Protein AF-A0A967PVC4-F1 (afdb_monomer)

Solvent-accessible surface area (backbone atoms only — not comparable to full-atom values): 6107 Å² total; per-residue (Å²): 122,66,68,72,50,53,55,55,48,32,68,72,41,54,54,43,78,32,66,67,31,45,54,51,49,50,57,54,48,53,59,44,70,73,39,93,79,65,51,85,82,70,58,47,75,70,60,28,63,35,44,40,26,35,37,74,88,45,77,41,28,40,40,61,50,42,74,72,43,48,82,51,49,62,62,53,50,73,72,41,94,46,69,66,56,38,46,66,62,44,51,48,49,54,50,52,53,49,50,50,52,52,57,63,72,75,107

Structure (mmCIF, N/CA/C/O backbone):
data_AF-A0A967PVC4-F1
#
_entry.id   AF-A0A967PVC4-F1
#
loop_
_atom_site.group_PDB
_atom_site.id
_atom_site.type_symbol
_atom_site.label_atom_id
_atom_site.label_alt_id
_atom_site.label_comp_id
_atom_site.label_asym_id
_atom_site.label_entity_id
_atom_site.label_seq_id
_atom_site.pdbx_PDB_ins_code
_atom_site.Cartn_x
_atom_site.Cartn_y
_atom_site.Cartn_z
_atom_site.occupancy
_atom_site.B_iso_or_equiv
_atom_site.auth_seq_id
_atom_site.auth_comp_id
_atom_site.auth_asym_id
_atom_site.auth_atom_id
_atom_site.pdbx_PDB_model_num
ATOM 1 N N . MET A 1 1 ? -18.419 19.049 8.956 1.00 49.94 1 MET A N 1
ATOM 2 C CA . MET A 1 1 ? -19.283 17.972 9.505 1.00 49.94 1 MET A CA 1
ATOM 3 C C . MET A 1 1 ? -18.766 16.568 9.180 1.00 49.94 1 MET A C 1
ATOM 5 O O . MET A 1 1 ? -19.055 15.687 9.968 1.00 49.94 1 MET A O 1
ATOM 9 N N . PHE A 1 2 ? -17.999 16.355 8.097 1.00 39.47 2 PHE A N 1
ATOM 10 C CA . PHE A 1 2 ? -17.383 15.057 7.755 1.00 39.47 2 PHE A CA 1
ATOM 11 C C . PHE A 1 2 ? -16.176 14.680 8.642 1.00 39.47 2 PHE A C 1
ATOM 13 O O . PHE A 1 2 ? -16.058 13.524 9.022 1.00 39.47 2 PHE A O 1
ATOM 20 N N . GLU A 1 3 ? -15.347 15.651 9.044 1.00 42.59 3 GLU A N 1
A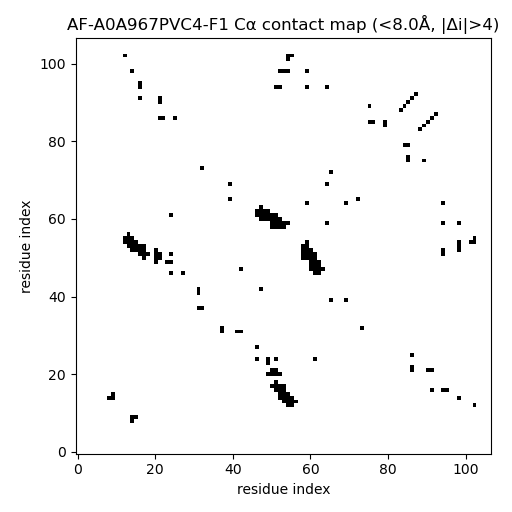TOM 21 C CA . GLU A 1 3 ? -14.171 15.427 9.916 1.00 42.59 3 GLU A CA 1
ATOM 22 C C . GLU A 1 3 ? -14.556 14.809 11.276 1.00 42.59 3 GLU A C 1
ATOM 24 O O . GLU A 1 3 ? -13.960 13.839 11.719 1.00 42.59 3 GLU A O 1
ATOM 29 N N . ASN A 1 4 ? -15.670 15.242 11.880 1.00 46.53 4 ASN A N 1
ATOM 30 C CA . ASN A 1 4 ? -16.159 14.651 13.136 1.00 46.53 4 ASN A CA 1
ATOM 31 C C . ASN A 1 4 ? -16.650 13.194 13.009 1.00 46.53 4 ASN A C 1
ATOM 33 O O . ASN A 1 4 ? -16.861 12.545 14.035 1.00 46.53 4 ASN A O 1
ATOM 37 N N . TYR A 1 5 ? -16.916 12.701 11.793 1.00 50.34 5 TYR A N 1
ATOM 38 C CA . TYR A 1 5 ? -17.327 11.313 11.566 1.00 50.34 5 TYR A CA 1
ATOM 39 C C . TYR A 1 5 ? -16.128 10.404 11.282 1.00 50.34 5 TYR A C 1
ATOM 41 O O . TYR A 1 5 ? -16.166 9.262 11.732 1.00 50.34 5 TYR A O 1
ATOM 49 N N . SER A 1 6 ? -15.073 10.885 10.605 1.00 56.56 6 SER A N 1
ATOM 50 C CA . SER A 1 6 ? -13.851 10.089 10.405 1.00 56.56 6 SER A CA 1
ATOM 51 C C . SER A 1 6 ? -13.138 9.827 11.722 1.00 56.56 6 SER A C 1
ATOM 53 O O . SER A 1 6 ? -12.783 8.686 11.982 1.00 56.56 6 SER A O 1
ATOM 55 N N . ASP A 1 7 ? -13.019 10.831 12.593 1.00 58.91 7 ASP A N 1
ATOM 56 C CA . ASP A 1 7 ? -12.245 10.688 13.833 1.00 58.91 7 ASP A CA 1
ATOM 57 C C . ASP A 1 7 ? -12.931 9.717 14.804 1.00 58.91 7 ASP A C 1
ATOM 59 O O . ASP A 1 7 ? -12.309 8.811 15.353 1.00 58.91 7 ASP A O 1
ATOM 63 N N . LYS A 1 8 ? -14.261 9.814 14.925 1.00 59.56 8 LYS A N 1
ATOM 64 C CA . LYS A 1 8 ? -15.062 8.872 15.724 1.00 59.56 8 LYS A CA 1
ATOM 65 C C . LYS A 1 8 ? -15.080 7.458 15.149 1.00 59.56 8 LYS A C 1
ATOM 67 O O . LYS A 1 8 ? -15.248 6.501 15.900 1.00 59.56 8 LYS A O 1
ATOM 72 N N . PHE A 1 9 ? -14.971 7.317 13.829 1.00 66.62 9 PHE A N 1
ATOM 73 C CA . PHE A 1 9 ? -14.876 6.013 13.178 1.00 66.62 9 PHE A CA 1
ATOM 74 C C . PHE A 1 9 ? -13.494 5.394 13.419 1.00 66.62 9 PHE A C 1
ATOM 76 O O . PHE A 1 9 ? -13.410 4.237 13.821 1.00 66.62 9 PHE A O 1
ATOM 83 N N . GLN A 1 10 ? -12.427 6.179 13.263 1.00 66.75 10 GLN A N 1
ATOM 84 C CA . GLN A 1 10 ? -11.057 5.749 13.538 1.00 66.75 10 GLN A CA 1
ATOM 85 C C . GLN A 1 10 ? -10.887 5.302 14.994 1.00 66.75 10 GLN A C 1
ATOM 87 O O . GLN A 1 10 ? -10.347 4.226 15.227 1.00 66.75 10 GLN A O 1
ATOM 92 N N . GLU A 1 11 ? -11.430 6.053 15.958 1.00 66.94 11 GLU A N 1
ATOM 93 C CA . GLU A 1 11 ? -11.416 5.664 17.375 1.00 66.94 11 GLU A CA 1
ATOM 94 C C . GLU A 1 11 ? -12.263 4.413 17.668 1.00 66.94 11 GLU A C 1
ATOM 96 O O . GLU A 1 11 ? -11.880 3.596 18.502 1.00 66.94 11 GLU A O 1
ATOM 101 N N . LYS A 1 12 ? -13.412 4.233 16.996 1.00 75.00 12 LYS A N 1
ATOM 102 C CA . LYS A 1 12 ? -14.305 3.081 17.229 1.00 75.00 12 LYS A CA 1
ATOM 103 C C . LYS A 1 12 ? -13.709 1.759 16.734 1.00 75.00 12 LYS A C 1
ATOM 105 O O . LYS A 1 12 ? -13.971 0.729 17.348 1.00 75.00 12 LYS A O 1
ATOM 110 N N . TYR A 1 13 ? -12.966 1.789 15.628 1.00 75.44 13 TYR A N 1
ATOM 111 C CA . TYR A 1 13 ? -12.449 0.592 14.953 1.00 75.44 13 TYR A CA 1
ATOM 112 C C . TYR A 1 13 ? -10.919 0.446 15.044 1.00 75.44 13 TYR A C 1
ATOM 114 O O . TYR A 1 13 ? -10.350 -0.413 14.374 1.00 75.44 13 TYR A O 1
ATOM 122 N N . ASP A 1 14 ? -10.252 1.289 15.841 1.00 84.56 14 ASP A N 1
ATOM 123 C CA . ASP A 1 14 ? -8.786 1.347 15.965 1.00 84.56 14 ASP A CA 1
ATOM 124 C C . ASP A 1 14 ? -8.085 1.357 14.593 1.00 84.56 14 ASP A C 1
ATOM 126 O O . ASP A 1 14 ? -7.190 0.560 14.305 1.00 84.56 14 ASP A O 1
ATOM 130 N N . LEU A 1 15 ? -8.567 2.223 13.692 1.00 85.69 15 LEU A N 1
ATOM 131 C CA . LEU A 1 15 ? -8.017 2.331 12.344 1.00 85.69 15 LEU A CA 1
ATOM 132 C C . LEU A 1 15 ? -6.691 3.082 12.403 1.00 85.69 15 LEU A C 1
ATOM 134 O O . LEU A 1 15 ? -6.643 4.262 12.754 1.00 85.69 15 LEU A O 1
ATOM 138 N N . GLN A 1 16 ? -5.623 2.413 11.983 1.00 90.69 16 GLN A N 1
ATOM 139 C CA . GLN A 1 16 ? -4.281 2.976 11.953 1.00 90.69 16 GLN A CA 1
ATOM 140 C C . GLN A 1 16 ? -3.681 2.822 10.558 1.00 90.69 16 GLN A C 1
ATOM 142 O O . GLN A 1 16 ? -3.651 1.731 9.993 1.00 90.69 16 GLN A O 1
ATOM 147 N N . ILE A 1 17 ? -3.184 3.922 9.997 1.00 91.50 17 ILE A N 1
ATOM 148 C CA . ILE A 1 17 ? -2.427 3.907 8.743 1.00 91.50 17 ILE A CA 1
ATOM 149 C C . ILE A 1 17 ? -0.938 3.833 9.076 1.00 91.50 17 ILE A C 1
ATOM 151 O O . ILE A 1 17 ? -0.425 4.689 9.798 1.00 91.50 17 ILE A O 1
ATOM 155 N N . ASP A 1 18 ? -0.236 2.852 8.510 1.00 94.44 18 ASP A N 1
ATOM 156 C CA . ASP A 1 18 ? 1.205 2.692 8.696 1.00 94.44 18 ASP A CA 1
ATOM 157 C C . ASP A 1 18 ? 1.967 3.467 7.614 1.00 94.44 18 ASP A C 1
ATOM 159 O O . ASP A 1 18 ? 2.182 3.004 6.490 1.00 94.44 18 ASP A O 1
ATOM 163 N N . GLN A 1 19 ? 2.370 4.693 7.949 1.00 92.94 19 GLN A N 1
ATOM 164 C CA . GLN A 1 19 ? 3.080 5.563 7.014 1.00 92.94 19 GLN A CA 1
ATOM 165 C C . GLN A 1 19 ? 4.466 5.016 6.635 1.00 92.94 19 GLN A C 1
ATOM 167 O O . GLN A 1 19 ? 4.914 5.217 5.500 1.00 92.94 19 GLN A O 1
ATOM 172 N N . ASP A 1 20 ? 5.144 4.324 7.552 1.00 95.12 20 ASP A N 1
ATOM 173 C CA . ASP A 1 20 ? 6.457 3.735 7.292 1.00 95.12 20 ASP A CA 1
ATOM 174 C C . ASP A 1 20 ? 6.323 2.544 6.348 1.00 95.12 20 ASP A C 1
ATOM 176 O O . ASP A 1 20 ? 7.060 2.451 5.362 1.00 95.12 20 ASP A O 1
ATOM 180 N N . GLY A 1 21 ? 5.322 1.696 6.575 1.00 94.88 21 GLY A N 1
ATOM 181 C CA . GLY A 1 21 ? 4.958 0.611 5.675 1.00 94.88 21 GLY A CA 1
ATOM 182 C C . GLY A 1 21 ? 4.580 1.092 4.272 1.00 94.88 21 GLY A C 1
ATOM 183 O O . GLY A 1 21 ? 5.095 0.579 3.278 1.00 94.88 21 GLY A O 1
ATOM 184 N N . ILE A 1 22 ? 3.786 2.162 4.160 1.00 94.81 22 ILE A N 1
ATOM 185 C CA . ILE A 1 22 ? 3.465 2.791 2.867 1.00 94.81 22 ILE A CA 1
ATOM 186 C C . ILE A 1 22 ? 4.731 3.289 2.148 1.00 94.81 22 ILE A C 1
ATOM 188 O O . ILE A 1 22 ? 4.880 3.109 0.934 1.00 94.81 22 ILE A O 1
ATOM 192 N N . ASN A 1 23 ? 5.669 3.902 2.874 1.00 93.69 23 ASN A N 1
ATOM 193 C CA . ASN A 1 23 ? 6.938 4.365 2.307 1.00 93.69 23 ASN A CA 1
ATOM 194 C C . ASN A 1 23 ? 7.831 3.202 1.839 1.00 93.69 23 ASN A C 1
ATOM 196 O O . ASN A 1 23 ? 8.492 3.308 0.794 1.00 93.69 23 ASN A O 1
ATOM 200 N N . GLN A 1 24 ? 7.849 2.098 2.589 1.00 94.69 24 GLN A N 1
ATOM 201 C CA . GLN A 1 24 ? 8.550 0.870 2.211 1.00 94.69 24 GLN A CA 1
ATOM 202 C C . GLN A 1 24 ? 7.933 0.258 0.951 1.00 94.69 24 GLN A C 1
ATOM 204 O O . GLN A 1 24 ? 8.651 0.054 -0.031 1.00 94.69 24 GLN A O 1
ATOM 209 N N . PHE A 1 25 ? 6.609 0.078 0.927 1.00 94.31 25 PHE A N 1
ATOM 210 C CA . PHE A 1 25 ? 5.873 -0.395 -0.245 1.00 94.31 25 PHE A CA 1
ATOM 211 C C . PHE A 1 25 ? 6.173 0.453 -1.479 1.00 94.31 25 PHE A C 1
ATOM 213 O O . PHE A 1 25 ? 6.502 -0.092 -2.529 1.00 94.31 25 PHE A O 1
ATOM 220 N N . TYR A 1 26 ? 6.133 1.783 -1.358 1.00 92.56 26 TYR A N 1
ATOM 221 C CA . TYR A 1 26 ? 6.451 2.672 -2.472 1.00 92.56 26 TYR A CA 1
ATOM 222 C C . TYR A 1 26 ? 7.847 2.402 -3.047 1.00 92.56 26 TYR A C 1
ATOM 224 O O . TYR A 1 26 ? 8.021 2.349 -4.262 1.00 92.56 26 TYR A O 1
ATOM 232 N N . THR A 1 27 ? 8.838 2.197 -2.181 1.00 92.75 27 THR A N 1
ATOM 233 C CA . THR A 1 27 ? 10.221 1.927 -2.595 1.00 92.75 27 THR A CA 1
ATOM 234 C C . THR A 1 27 ? 10.337 0.599 -3.345 1.00 92.75 27 THR A C 1
ATOM 236 O O . THR A 1 27 ? 11.025 0.527 -4.364 1.00 92.75 27 THR A O 1
ATOM 239 N N . VAL A 1 28 ? 9.652 -0.447 -2.872 1.00 92.56 28 VAL A N 1
ATOM 240 C CA . VAL A 1 28 ? 9.576 -1.747 -3.560 1.00 92.56 28 VAL A CA 1
ATOM 241 C C . VAL A 1 28 ? 8.867 -1.596 -4.905 1.00 92.56 28 VAL A C 1
ATOM 243 O O . VAL A 1 28 ? 9.367 -2.035 -5.939 1.00 92.56 28 VAL A O 1
ATOM 246 N N . PHE A 1 29 ? 7.730 -0.907 -4.907 1.00 91.25 29 PHE A N 1
ATOM 247 C CA . PHE A 1 29 ? 6.910 -0.692 -6.086 1.00 91.25 29 PHE A CA 1
ATOM 248 C C . PHE A 1 29 ? 7.647 0.091 -7.181 1.00 91.25 29 PHE A C 1
ATOM 250 O O . PHE A 1 29 ? 7.557 -0.280 -8.348 1.00 91.25 29 PHE A O 1
ATOM 257 N N . GLN A 1 30 ? 8.421 1.127 -6.838 1.00 88.94 30 GLN A N 1
ATOM 258 C CA . GLN A 1 30 ? 9.233 1.854 -7.821 1.00 88.94 30 GLN A CA 1
ATOM 259 C C . GLN A 1 30 ? 10.216 0.930 -8.544 1.00 88.94 30 GLN A C 1
ATOM 261 O O . GLN A 1 30 ? 10.244 0.913 -9.773 1.00 88.94 30 GLN A O 1
ATOM 266 N N . LYS A 1 31 ? 10.963 0.117 -7.788 1.00 89.19 31 LYS A N 1
ATOM 267 C CA . LYS A 1 31 ? 11.906 -0.858 -8.358 1.00 89.19 31 LYS A CA 1
ATOM 268 C C . LYS A 1 31 ? 11.196 -1.873 -9.251 1.00 89.19 31 LYS A C 1
ATOM 270 O O . LYS A 1 31 ? 11.720 -2.255 -10.292 1.00 89.19 31 LYS A O 1
ATOM 275 N N . TRP A 1 32 ? 10.001 -2.296 -8.846 1.00 89.44 32 TRP A N 1
ATOM 276 C CA . TRP A 1 32 ? 9.176 -3.215 -9.618 1.00 89.44 32 TRP A CA 1
ATOM 277 C C . TRP A 1 32 ? 8.721 -2.600 -10.951 1.00 89.44 32 TRP A C 1
ATOM 279 O O . TRP A 1 32 ? 8.891 -3.227 -11.990 1.00 89.44 32 TRP A O 1
ATOM 289 N N . VAL A 1 33 ? 8.227 -1.355 -10.962 1.00 86.62 33 VAL A N 1
ATOM 290 C CA . VAL A 1 33 ? 7.786 -0.674 -12.198 1.00 86.62 33 VAL A CA 1
ATOM 291 C C . VAL A 1 33 ? 8.944 -0.389 -13.162 1.00 86.62 33 VAL A C 1
ATOM 293 O O . VAL A 1 33 ? 8.741 -0.387 -14.376 1.00 86.62 33 VAL A O 1
ATOM 296 N N . GLU A 1 34 ? 10.151 -0.148 -12.648 1.00 85.44 34 GLU A N 1
ATOM 297 C CA . GLU A 1 34 ? 11.352 0.082 -13.465 1.00 85.44 34 GLU A CA 1
ATOM 298 C C . GLU A 1 34 ? 11.819 -1.174 -14.223 1.00 85.44 34 GLU A C 1
ATOM 300 O O . GLU A 1 34 ? 12.544 -1.061 -15.214 1.00 85.44 34 GLU A O 1
ATOM 305 N N . ASN A 1 35 ? 11.377 -2.368 -13.816 1.00 84.44 35 ASN A N 1
ATOM 306 C CA . ASN A 1 35 ? 11.668 -3.613 -14.517 1.00 84.44 35 ASN A CA 1
ATOM 307 C C . ASN A 1 35 ? 10.742 -3.785 -15.739 1.00 84.44 35 ASN A C 1
ATOM 309 O O . ASN A 1 35 ? 9.517 -3.784 -15.617 1.00 84.44 35 ASN A O 1
ATOM 313 N N . SER A 1 36 ? 11.310 -3.973 -16.934 1.00 69.06 36 SER A N 1
ATOM 314 C CA . SER A 1 36 ? 10.547 -4.082 -18.187 1.00 69.06 36 SER A CA 1
ATOM 315 C C . SER A 1 36 ? 9.666 -5.332 -18.292 1.00 69.06 36 SER A C 1
ATOM 317 O O . SER A 1 36 ? 8.736 -5.337 -19.095 1.00 69.06 36 SER A O 1
ATOM 319 N N . GLU A 1 37 ? 9.933 -6.378 -17.503 1.00 82.62 37 GLU A N 1
ATOM 320 C CA . GLU A 1 37 ? 9.171 -7.639 -17.514 1.00 82.62 37 GLU A CA 1
ATOM 321 C C . GLU A 1 37 ? 8.312 -7.861 -16.262 1.00 82.62 37 GLU A C 1
ATOM 323 O O . GLU A 1 37 ? 7.845 -8.977 -16.042 1.00 82.62 37 GLU A O 1
ATOM 328 N N . HIS A 1 38 ? 8.107 -6.825 -15.446 1.00 80.25 38 HIS A N 1
ATOM 329 C CA . HIS A 1 38 ? 7.493 -6.930 -14.124 1.00 80.25 38 HIS A CA 1
ATOM 330 C C . HIS A 1 38 ? 6.204 -7.774 -14.082 1.00 80.25 38 HIS A C 1
ATOM 332 O O . HIS A 1 38 ? 5.239 -7.558 -14.822 1.00 80.25 38 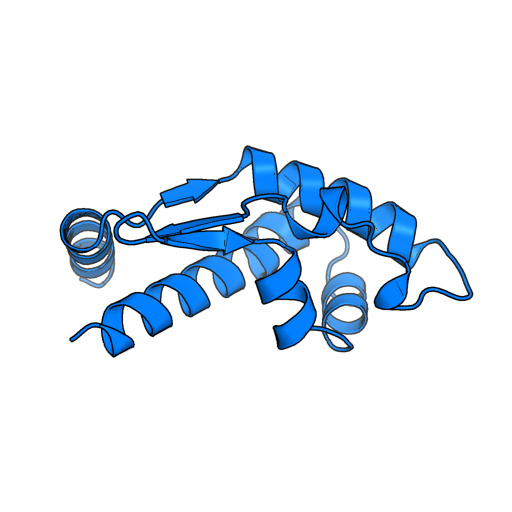HIS A O 1
ATOM 338 N N . LYS A 1 39 ? 6.165 -8.737 -13.161 1.00 85.81 39 LYS A N 1
ATOM 339 C CA . LYS A 1 39 ? 5.012 -9.597 -12.866 1.00 85.81 39 LYS A CA 1
ATOM 340 C C . LYS A 1 39 ? 4.622 -9.434 -11.408 1.00 85.81 39 LYS A C 1
ATOM 342 O O . LYS A 1 39 ? 5.460 -9.190 -10.551 1.00 85.81 39 LYS A O 1
ATOM 347 N N . LEU A 1 40 ? 3.341 -9.623 -11.095 1.00 82.38 40 LEU A N 1
ATOM 348 C CA . LEU A 1 40 ? 2.878 -9.588 -9.699 1.00 82.38 40 LEU A CA 1
ATOM 349 C C . LEU A 1 40 ? 3.564 -10.658 -8.827 1.00 82.38 40 LEU A C 1
ATOM 351 O O . LEU A 1 40 ? 3.692 -10.470 -7.625 1.00 82.38 40 LEU A O 1
ATOM 355 N N . SER A 1 41 ? 4.044 -11.748 -9.435 1.00 84.81 41 SER A N 1
ATOM 356 C CA . SER A 1 41 ? 4.848 -12.785 -8.775 1.00 84.81 41 SER A CA 1
ATOM 357 C C . SER A 1 41 ? 6.244 -12.327 -8.346 1.00 84.81 41 SER A C 1
ATOM 359 O O . SER A 1 41 ? 6.910 -13.065 -7.630 1.00 84.81 41 SER A O 1
ATOM 361 N N . ASP A 1 42 ? 6.704 -11.161 -8.802 1.00 88.19 42 ASP A N 1
ATOM 362 C CA . ASP A 1 42 ? 8.044 -10.655 -8.492 1.00 88.19 42 ASP A CA 1
ATOM 363 C C . ASP A 1 42 ? 8.108 -10.013 -7.099 1.00 88.19 42 ASP A C 1
ATOM 365 O O . ASP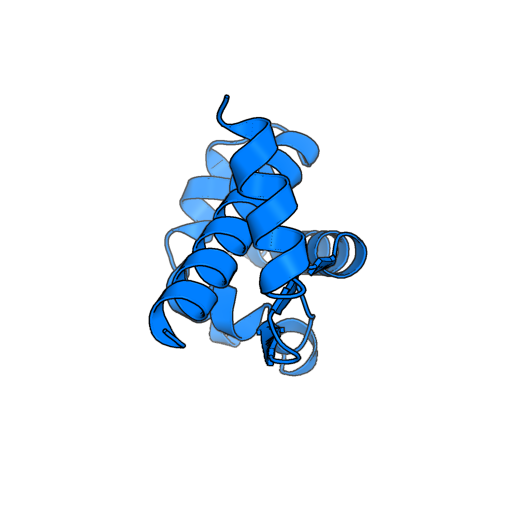 A 1 42 ? 9.199 -9.797 -6.576 1.00 88.19 42 ASP A O 1
ATOM 369 N N . PHE A 1 43 ? 6.953 -9.725 -6.486 1.00 90.12 43 PHE A N 1
ATOM 370 C CA . PHE A 1 43 ? 6.887 -9.318 -5.086 1.00 90.12 43 PHE A CA 1
ATOM 371 C C . PHE A 1 43 ? 7.209 -10.516 -4.196 1.00 90.12 43 PHE A C 1
ATOM 373 O O . PHE A 1 43 ? 6.497 -11.525 -4.206 1.00 90.12 43 PHE A O 1
ATOM 380 N N . THR A 1 44 ? 8.279 -10.392 -3.413 1.00 93.06 44 THR A N 1
ATOM 381 C CA . THR A 1 44 ? 8.693 -11.435 -2.474 1.00 93.06 44 THR A CA 1
ATOM 382 C C . THR A 1 44 ? 7.687 -11.571 -1.333 1.00 93.06 44 THR A C 1
ATOM 384 O O . THR A 1 44 ? 6.881 -10.677 -1.078 1.00 93.06 44 THR A O 1
ATOM 387 N N . GLU A 1 45 ? 7.744 -12.678 -0.595 1.00 93.88 45 GLU A N 1
ATOM 388 C CA . GLU A 1 45 ? 6.924 -12.853 0.610 1.00 93.88 45 GLU A CA 1
ATOM 389 C C . GLU A 1 45 ? 7.143 -11.715 1.621 1.00 93.88 45 GLU A C 1
ATOM 391 O O . GLU A 1 45 ? 6.187 -11.207 2.203 1.00 93.88 45 GLU A O 1
ATOM 396 N N . GLN A 1 46 ? 8.386 -11.244 1.759 1.00 94.44 46 GLN A N 1
ATOM 397 C CA . GLN A 1 46 ? 8.708 -10.098 2.604 1.00 94.44 46 GLN A CA 1
ATOM 398 C C . GLN A 1 46 ? 8.016 -8.820 2.117 1.00 94.44 46 GLN A C 1
ATOM 400 O O . GLN A 1 46 ? 7.429 -8.111 2.929 1.00 94.44 46 GLN A O 1
ATOM 405 N N . ASP A 1 47 ? 8.045 -8.547 0.809 1.00 94.25 47 ASP A N 1
ATOM 406 C CA . ASP A 1 47 ? 7.390 -7.367 0.236 1.00 94.25 47 ASP A CA 1
ATOM 407 C C . ASP A 1 47 ? 5.876 -7.409 0.450 1.00 94.25 47 ASP A C 1
ATOM 409 O O . ASP A 1 47 ? 5.256 -6.395 0.758 1.00 94.25 47 ASP A O 1
ATOM 413 N N . ARG A 1 48 ? 5.269 -8.593 0.304 1.00 94.31 48 ARG A N 1
ATOM 414 C CA . ARG A 1 48 ? 3.821 -8.774 0.464 1.00 94.31 48 ARG A CA 1
ATOM 415 C C . ARG A 1 48 ? 3.378 -8.648 1.919 1.00 94.31 48 ARG A C 1
ATOM 417 O O . ARG A 1 48 ? 2.277 -8.167 2.153 1.00 94.31 48 ARG A O 1
ATOM 424 N N . ASN A 1 49 ? 4.236 -8.977 2.878 1.00 96.25 49 ASN A N 1
ATOM 425 C CA . ASN A 1 49 ? 3.937 -8.866 4.306 1.00 96.25 49 ASN A CA 1
ATOM 426 C C . ASN A 1 49 ? 4.183 -7.464 4.898 1.00 96.25 49 ASN A C 1
ATOM 428 O O . ASN A 1 49 ? 4.011 -7.279 6.101 1.00 96.25 49 ASN A O 1
ATOM 432 N N . ILE A 1 50 ? 4.569 -6.463 4.094 1.00 96.94 50 ILE A N 1
ATOM 433 C CA . ILE A 1 50 ? 4.663 -5.073 4.568 1.00 96.94 50 ILE A CA 1
ATOM 434 C C . ILE A 1 50 ? 3.262 -4.595 4.966 1.00 96.94 50 ILE A C 1
ATOM 436 O O . ILE A 1 50 ? 2.374 -4.504 4.114 1.00 96.94 50 ILE A O 1
ATOM 440 N N . GLN A 1 51 ? 3.076 -4.270 6.244 1.00 96.94 51 GLN A N 1
ATOM 441 C CA . GLN A 1 51 ? 1.835 -3.704 6.765 1.00 96.94 51 GLN A CA 1
ATOM 442 C C . GLN A 1 51 ? 1.617 -2.297 6.200 1.00 96.94 51 GLN A C 1
ATOM 444 O O . GLN A 1 51 ? 2.517 -1.470 6.223 1.00 96.94 51 GLN A O 1
ATOM 449 N N . LEU A 1 52 ? 0.423 -2.020 5.683 1.00 95.88 52 LEU A N 1
ATOM 450 C CA . LEU A 1 52 ? 0.022 -0.695 5.193 1.00 95.88 52 LEU A CA 1
ATOM 451 C C . LEU A 1 52 ? -0.938 0.005 6.156 1.00 95.88 52 LEU A C 1
ATOM 453 O O . LEU A 1 52 ? -1.043 1.232 6.170 1.00 95.88 52 LEU A O 1
ATOM 457 N N . GLY A 1 53 ? -1.641 -0.775 6.965 1.00 95.12 53 GLY A N 1
ATOM 458 C CA . GLY A 1 53 ? -2.483 -0.283 8.036 1.00 95.12 53 GLY A CA 1
ATOM 459 C C . GLY A 1 53 ? -3.083 -1.428 8.834 1.00 95.12 53 GLY A C 1
ATOM 460 O O . GLY A 1 53 ? -2.809 -2.598 8.571 1.00 95.12 53 GLY A O 1
ATOM 461 N N . MET A 1 54 ? -3.889 -1.077 9.820 1.00 94.19 54 MET A N 1
ATOM 462 C CA . MET A 1 54 ? -4.524 -2.009 10.738 1.00 94.19 54 MET A CA 1
ATOM 463 C C . MET A 1 54 ? -5.925 -1.515 11.076 1.00 94.19 54 MET A C 1
ATOM 465 O O . MET A 1 54 ? -6.171 -0.306 11.104 1.00 94.19 54 MET A O 1
ATOM 469 N N . ILE A 1 55 ? -6.834 -2.451 11.330 1.00 90.00 55 ILE A N 1
ATOM 470 C CA . ILE A 1 55 ? -8.162 -2.154 11.858 1.00 90.00 55 ILE A CA 1
ATOM 471 C C . ILE A 1 55 ? -8.624 -3.283 12.777 1.00 90.00 55 ILE A C 1
ATOM 473 O O . ILE A 1 55 ? -8.536 -4.448 12.407 1.00 90.00 55 ILE A O 1
ATOM 477 N N . ASN A 1 56 ? -9.077 -2.966 13.994 1.00 86.62 56 ASN A N 1
ATOM 478 C CA . ASN A 1 56 ? -9.478 -3.957 15.006 1.00 86.62 56 ASN A CA 1
ATOM 479 C C . ASN A 1 56 ? -8.454 -5.097 15.231 1.00 86.62 56 ASN A C 1
ATOM 481 O O . ASN A 1 56 ? -8.827 -6.242 15.484 1.00 86.62 56 ASN A O 1
ATOM 485 N N . GLY A 1 57 ? -7.155 -4.803 15.126 1.00 84.75 57 GLY A N 1
ATOM 486 C CA . GLY A 1 57 ? -6.087 -5.804 15.240 1.00 84.75 57 GLY A CA 1
ATOM 487 C C . GLY A 1 57 ? -5.875 -6.685 13.999 1.00 84.75 57 GLY A C 1
ATOM 488 O O . GLY A 1 57 ? -4.952 -7.498 13.994 1.00 84.75 57 GLY A O 1
ATOM 489 N N . GLU A 1 58 ? -6.670 -6.519 12.940 1.00 88.56 58 GLU A N 1
ATOM 490 C CA . GLU A 1 58 ? -6.417 -7.128 11.634 1.00 88.56 58 GLU A CA 1
ATOM 491 C C . GLU A 1 58 ? -5.448 -6.260 10.828 1.00 88.56 58 GLU A C 1
ATOM 493 O O . GLU A 1 58 ? -5.675 -5.066 10.619 1.00 88.56 58 GLU A O 1
ATOM 498 N N . SER A 1 59 ? -4.348 -6.865 10.379 1.00 92.31 59 SER A N 1
ATOM 499 C CA . SER A 1 59 ? -3.345 -6.199 9.548 1.00 92.31 59 SER A CA 1
ATOM 500 C C . SER A 1 59 ? -3.789 -6.199 8.088 1.00 92.31 59 SER A C 1
ATOM 502 O O . SER A 1 59 ? -4.191 -7.232 7.556 1.00 92.31 59 SER A O 1
ATOM 504 N N . TYR A 1 60 ? -3.679 -5.047 7.435 1.00 94.31 60 TYR A N 1
ATOM 505 C CA . TYR A 1 60 ? -3.852 -4.912 5.996 1.00 94.31 60 TYR A CA 1
ATOM 506 C C . TYR A 1 60 ? -2.488 -4.718 5.345 1.00 94.31 60 TYR A C 1
ATOM 508 O O . TYR A 1 60 ? -1.783 -3.741 5.618 1.00 94.31 60 TYR A O 1
ATOM 516 N N . THR A 1 61 ? -2.109 -5.656 4.485 1.00 96.56 61 THR A N 1
ATOM 517 C CA . THR A 1 61 ? -0.746 -5.773 3.970 1.00 96.56 61 THR A CA 1
ATOM 518 C C . THR A 1 61 ? -0.622 -5.332 2.514 1.00 96.56 61 THR A C 1
ATOM 520 O O . THR A 1 61 ? -1.593 -5.116 1.782 1.00 96.56 61 THR A O 1
ATOM 523 N N . THR A 1 62 ? 0.620 -5.227 2.056 1.00 95.00 62 THR A N 1
ATOM 524 C CA . THR A 1 62 ? 0.953 -5.002 0.651 1.00 95.00 62 THR A CA 1
ATOM 525 C C . THR A 1 62 ? 0.440 -6.130 -0.243 1.00 95.00 62 THR A C 1
ATOM 527 O O . THR A 1 62 ? 0.027 -5.867 -1.370 1.00 95.00 62 THR A O 1
ATOM 530 N N . GLY A 1 63 ? 0.408 -7.371 0.248 1.00 94.19 63 GLY A N 1
ATOM 531 C CA . GLY A 1 63 ? -0.188 -8.508 -0.445 1.00 94.19 63 GLY A CA 1
ATOM 532 C C . GLY A 1 63 ? -1.659 -8.265 -0.767 1.00 94.19 63 GLY A C 1
ATOM 533 O O . GLY A 1 63 ? -2.034 -8.331 -1.939 1.00 94.19 63 GLY A O 1
ATOM 534 N N . ASP A 1 64 ? -2.445 -7.875 0.241 1.00 93.81 64 ASP A N 1
ATOM 535 C CA . ASP A 1 64 ? -3.874 -7.563 0.096 1.00 93.81 64 ASP A CA 1
ATOM 536 C C . ASP A 1 64 ? -4.106 -6.406 -0.884 1.00 93.81 64 ASP A C 1
ATOM 538 O O . ASP A 1 64 ? -5.001 -6.436 -1.737 1.00 93.81 64 ASP A O 1
ATOM 542 N N . PHE A 1 65 ? -3.257 -5.382 -0.794 1.00 93.69 65 PHE A N 1
ATOM 543 C CA . PHE A 1 65 ? -3.309 -4.223 -1.675 1.00 93.69 65 PHE A CA 1
ATOM 544 C C . PHE A 1 65 ? -3.000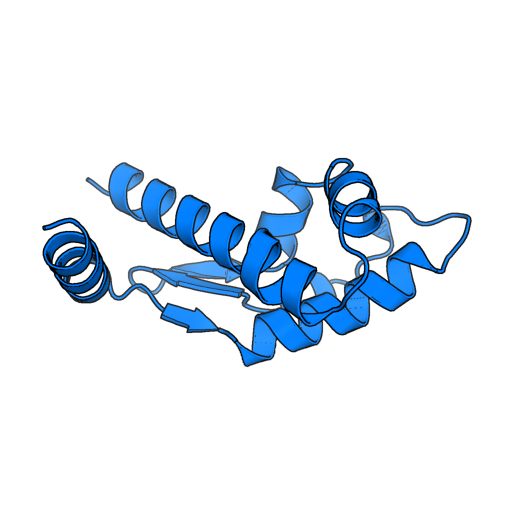 -4.592 -3.130 1.00 93.69 65 PHE A C 1
ATOM 546 O O . PHE A 1 65 ? -3.716 -4.185 -4.047 1.00 93.69 65 PHE A O 1
ATOM 553 N N . ILE A 1 66 ? -1.963 -5.394 -3.367 1.00 91.06 66 ILE A N 1
ATOM 554 C CA . ILE A 1 66 ? -1.585 -5.840 -4.710 1.00 91.06 66 ILE A CA 1
ATOM 555 C C . ILE A 1 66 ? -2.644 -6.761 -5.305 1.00 91.06 66 ILE A C 1
ATOM 557 O O . ILE A 1 66 ? -2.981 -6.596 -6.477 1.00 91.06 66 ILE A O 1
ATOM 561 N N . ASP A 1 67 ? -3.198 -7.689 -4.528 1.00 90.50 67 ASP A N 1
ATOM 562 C CA . ASP A 1 67 ? -4.231 -8.603 -5.023 1.00 90.50 67 ASP A CA 1
ATOM 563 C C . ASP A 1 67 ? -5.483 -7.845 -5.468 1.00 90.50 67 ASP A C 1
ATOM 565 O O . ASP A 1 67 ? -6.126 -8.216 -6.454 1.00 90.50 67 ASP A O 1
ATOM 569 N N . ARG A 1 68 ? -5.784 -6.721 -4.810 1.00 89.31 68 ARG A N 1
ATOM 570 C CA . ARG A 1 68 ? -6.933 -5.892 -5.162 1.00 89.31 68 ARG A CA 1
ATOM 571 C C . ARG A 1 68 ? -6.678 -4.929 -6.315 1.00 89.31 68 ARG A C 1
ATOM 573 O O . ARG A 1 68 ? -7.502 -4.819 -7.224 1.00 89.31 68 ARG A O 1
ATOM 580 N N . TYR A 1 69 ? -5.564 -4.203 -6.279 1.00 86.00 69 TYR A N 1
ATOM 581 C CA . TYR A 1 69 ? -5.295 -3.130 -7.239 1.00 86.00 69 TYR A CA 1
ATOM 582 C C . TYR A 1 69 ? -4.471 -3.598 -8.440 1.00 86.00 69 TYR A C 1
ATOM 584 O O . TYR A 1 69 ? -4.607 -3.022 -9.518 1.00 86.00 69 TYR A O 1
ATOM 592 N N . GLY A 1 70 ? -3.674 -4.659 -8.305 1.00 81.81 70 GLY A N 1
ATOM 593 C CA . GLY A 1 70 ? -2.963 -5.380 -9.365 1.00 81.81 70 GLY A CA 1
ATOM 594 C C . GLY A 1 70 ? -2.547 -4.524 -10.564 1.00 81.81 70 GLY A C 1
ATOM 595 O O . GLY A 1 70 ? -1.732 -3.608 -10.463 1.00 81.81 70 GLY A O 1
ATOM 596 N N . LYS A 1 71 ? -3.158 -4.799 -11.725 1.00 74.00 71 LYS A N 1
ATOM 597 C CA . LYS A 1 71 ? -2.875 -4.120 -13.007 1.00 74.00 71 LYS A CA 1
ATOM 598 C C . LYS A 1 71 ? 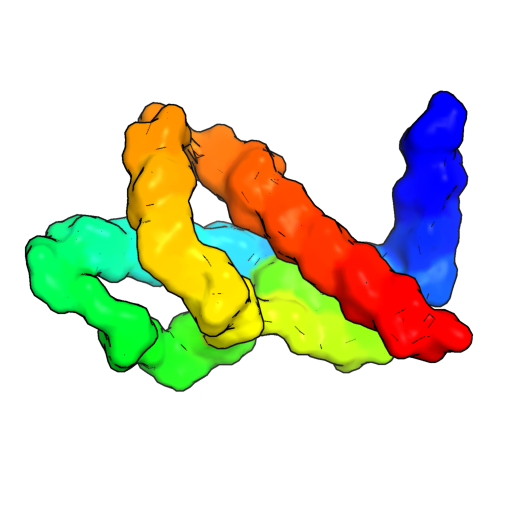-3.174 -2.613 -13.002 1.00 74.00 71 LYS A C 1
ATOM 600 O O . LYS A 1 71 ? -2.650 -1.886 -13.845 1.00 74.00 71 LYS A O 1
ATOM 605 N N . TYR A 1 72 ? -4.012 -2.129 -12.087 1.00 84.88 72 TYR A N 1
ATOM 606 C CA . TYR A 1 72 ? -4.319 -0.706 -11.959 1.00 84.88 72 TYR A CA 1
ATOM 607 C C . TYR A 1 72 ? -3.196 0.077 -11.278 1.00 84.88 72 TYR A C 1
ATOM 609 O O . TYR A 1 72 ? -3.114 1.282 -11.502 1.00 84.88 72 TYR A O 1
ATOM 617 N N . LEU A 1 73 ? -2.298 -0.578 -10.531 1.00 85.31 73 LEU A N 1
ATOM 618 C CA . LEU A 1 73 ? -1.206 0.095 -9.821 1.00 85.31 73 LEU A CA 1
ATOM 619 C C . LEU A 1 73 ? -0.276 0.857 -10.768 1.00 85.31 73 LEU A C 1
ATOM 621 O O . LEU A 1 73 ? -0.048 2.048 -10.572 1.00 85.31 73 LEU A O 1
ATOM 625 N N . VAL A 1 74 ? 0.189 0.210 -11.841 1.00 84.94 74 VAL A N 1
ATOM 626 C CA . VAL A 1 74 ? 1.070 0.839 -12.843 1.00 84.94 74 VAL A CA 1
ATOM 627 C C . VAL A 1 74 ? 0.370 2.018 -13.518 1.00 84.94 74 VAL A C 1
ATOM 629 O O . VAL A 1 74 ? 0.937 3.103 -13.642 1.00 84.94 74 VAL A O 1
ATOM 632 N N . LYS A 1 75 ? -0.895 1.832 -13.912 1.00 86.44 75 LYS A N 1
ATOM 633 C CA . LYS A 1 75 ? -1.692 2.882 -14.559 1.00 86.44 75 LYS A CA 1
ATOM 634 C C . LYS A 1 75 ? -1.925 4.071 -13.628 1.00 86.44 75 LYS A C 1
ATOM 636 O O . LYS A 1 75 ? -1.898 5.209 -14.089 1.00 86.44 75 LYS A O 1
ATOM 641 N N . SER A 1 76 ? -2.174 3.822 -12.343 1.00 84.12 76 SER A N 1
ATOM 642 C CA . SER A 1 76 ? -2.301 4.871 -11.334 1.00 84.12 76 SER A CA 1
ATOM 643 C C . SER A 1 76 ? -0.975 5.594 -11.146 1.00 84.12 76 SER A C 1
ATOM 645 O O . SER A 1 76 ? -0.956 6.813 -11.258 1.00 84.12 76 SER A O 1
ATOM 647 N N . TYR A 1 77 ? 0.135 4.875 -10.977 1.00 84.75 77 TYR A N 1
ATOM 648 C CA . TYR A 1 77 ? 1.465 5.466 -10.818 1.00 84.75 77 TYR A CA 1
ATOM 649 C C . TYR A 1 77 ? 1.850 6.394 -11.974 1.00 84.75 77 TYR A C 1
ATOM 651 O O . TYR A 1 77 ? 2.253 7.526 -11.737 1.00 84.75 77 TYR A O 1
ATOM 659 N N . GLN A 1 78 ? 1.608 5.983 -13.223 1.00 84.25 78 GLN A N 1
ATOM 660 C CA . GLN A 1 78 ? 1.875 6.804 -14.414 1.00 84.25 78 GLN A CA 1
ATOM 661 C C . GLN A 1 78 ? 1.091 8.130 -14.456 1.00 84.25 78 GLN A C 1
ATOM 663 O O . GLN A 1 78 ? 1.480 9.051 -15.175 1.00 84.25 78 GLN A O 1
ATOM 668 N N . ARG A 1 79 ? -0.022 8.248 -13.717 1.00 85.81 79 ARG A N 1
ATOM 669 C CA . ARG A 1 79 ? -0.811 9.491 -13.641 1.00 85.81 79 ARG A CA 1
ATOM 670 C C . ARG A 1 79 ? -0.196 10.522 -12.703 1.00 85.81 79 ARG A C 1
ATOM 672 O O . ARG A 1 79 ? -0.478 11.710 -12.858 1.00 85.81 79 ARG A O 1
ATOM 679 N N . PHE A 1 80 ? 0.621 10.095 -11.746 1.00 84.06 80 PHE A N 1
ATOM 680 C CA . PHE A 1 80 ? 1.234 10.983 -10.768 1.00 84.06 80 PHE A CA 1
ATOM 681 C C . PHE A 1 80 ? 2.666 11.308 -11.184 1.00 84.06 80 PHE A C 1
ATOM 683 O O . PHE A 1 80 ? 3.466 10.432 -11.489 1.00 84.06 80 PHE A O 1
ATOM 690 N N . ARG A 1 81 ? 3.000 12.602 -11.204 1.00 74.12 81 ARG A N 1
ATOM 691 C CA . ARG A 1 81 ? 4.344 13.074 -11.582 1.00 74.12 81 ARG A CA 1
ATOM 692 C C . ARG A 1 81 ? 5.331 13.073 -10.417 1.00 74.12 81 ARG A C 1
ATOM 694 O O . ARG A 1 81 ? 6.523 13.255 -10.640 1.00 74.12 81 ARG A O 1
ATOM 701 N N . ARG A 1 82 ? 4.837 12.955 -9.182 1.00 84.50 82 ARG A N 1
ATOM 702 C CA . ARG A 1 82 ? 5.630 13.086 -7.958 1.00 84.50 82 ARG A CA 1
ATOM 703 C C . ARG A 1 82 ? 5.252 12.012 -6.938 1.00 84.50 82 ARG A C 1
ATOM 705 O O . ARG A 1 82 ? 4.093 11.601 -6.872 1.00 84.50 82 ARG A O 1
ATOM 712 N N . LYS A 1 83 ? 6.250 11.594 -6.152 1.00 83.75 83 LYS A N 1
ATOM 713 C CA . LYS A 1 83 ? 6.148 10.555 -5.114 1.00 83.75 83 LYS A CA 1
ATOM 714 C C . LYS A 1 83 ? 5.034 10.845 -4.109 1.00 83.75 83 LYS A C 1
ATOM 716 O O . LYS A 1 83 ? 4.186 9.993 -3.883 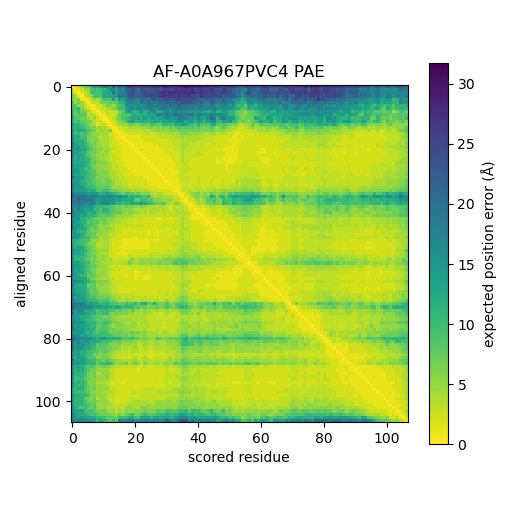1.00 83.75 83 LYS A O 1
ATOM 721 N N . ASP A 1 84 ? 5.061 12.036 -3.524 1.00 87.44 84 ASP A N 1
ATOM 722 C CA . ASP A 1 84 ? 4.108 12.519 -2.518 1.00 87.44 84 ASP A CA 1
ATOM 723 C C . ASP A 1 84 ? 2.664 12.389 -3.009 1.00 87.44 84 ASP A C 1
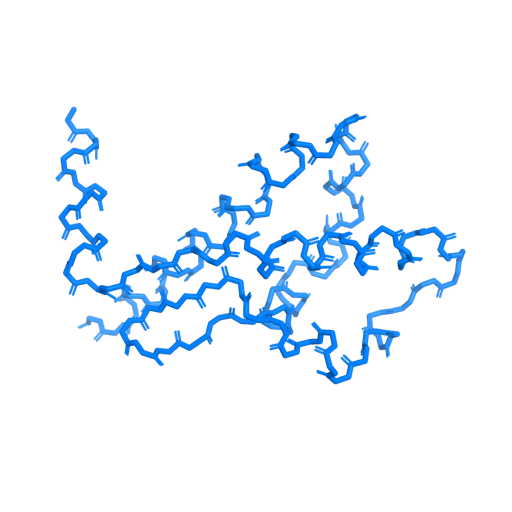ATOM 725 O O . ASP A 1 84 ? 1.809 11.850 -2.318 1.00 87.44 84 ASP A O 1
ATOM 729 N N . GLN A 1 85 ? 2.403 12.769 -4.260 1.00 87.06 85 GLN A N 1
ATOM 730 C CA . GLN A 1 85 ? 1.059 12.691 -4.831 1.00 87.06 85 GLN A CA 1
ATOM 731 C C . GLN A 1 85 ? 0.565 11.252 -5.007 1.00 87.06 85 GLN A C 1
ATOM 733 O O . GLN A 1 85 ? -0.626 10.997 -4.856 1.00 87.06 85 GLN A O 1
ATOM 738 N N . PHE A 1 86 ? 1.455 10.313 -5.331 1.00 87.94 86 PHE A N 1
ATOM 739 C CA . PHE A 1 86 ? 1.086 8.902 -5.416 1.00 87.94 86 PHE A CA 1
ATOM 740 C C . PHE A 1 86 ? 0.875 8.295 -4.024 1.00 87.94 86 PHE A C 1
ATOM 742 O O . PHE A 1 86 ? -0.120 7.606 -3.804 1.00 87.94 86 PHE A O 1
ATOM 749 N N . VAL A 1 87 ? 1.778 8.578 -3.084 1.00 88.75 87 VAL A N 1
ATOM 750 C CA . VAL A 1 87 ? 1.729 8.061 -1.711 1.00 88.75 87 VAL A CA 1
ATOM 751 C C . VAL A 1 87 ? 0.507 8.596 -0.961 1.00 88.75 87 VAL A C 1
ATOM 753 O O . VAL A 1 87 ? -0.354 7.811 -0.567 1.00 88.75 87 VAL A O 1
ATOM 756 N N . ASP A 1 88 ? 0.383 9.916 -0.832 1.00 84.81 88 ASP A N 1
ATOM 757 C CA . ASP A 1 88 ? -0.681 10.546 -0.044 1.00 84.81 88 ASP A CA 1
ATOM 758 C C . ASP A 1 88 ? -2.007 10.609 -0.810 1.00 84.81 88 ASP A C 1
ATOM 760 O O . ASP A 1 88 ? -3.081 10.577 -0.215 1.00 84.81 88 ASP A O 1
ATOM 764 N N . GLY A 1 89 ? -1.952 10.692 -2.143 1.00 82.88 89 GLY A N 1
ATOM 765 C CA . GLY A 1 89 ? -3.142 10.849 -2.977 1.00 82.88 89 GLY A CA 1
ATOM 766 C C . GLY A 1 89 ? -3.774 9.539 -3.446 1.00 82.88 89 GLY A C 1
ATOM 767 O O . GLY A 1 89 ? -4.993 9.490 -3.609 1.00 82.88 89 GLY A O 1
ATOM 768 N N . PHE A 1 90 ? -2.990 8.483 -3.679 1.00 89.44 90 PHE A N 1
ATOM 769 C CA . PHE A 1 90 ? -3.516 7.198 -4.149 1.00 89.44 90 PHE A CA 1
ATOM 770 C C . PHE A 1 90 ? -3.365 6.107 -3.095 1.00 89.44 90 PHE A C 1
ATOM 772 O O . PHE A 1 90 ? -4.375 5.597 -2.627 1.00 89.44 90 PHE A O 1
ATOM 779 N N . VAL A 1 91 ? -2.138 5.772 -2.685 1.00 90.88 91 VAL A N 1
ATOM 780 C CA . VAL A 1 91 ? -1.900 4.618 -1.800 1.00 90.88 91 VAL A CA 1
ATOM 781 C C . VAL A 1 91 ? -2.637 4.784 -0.475 1.00 90.88 91 VAL A C 1
ATOM 783 O O . VAL A 1 91 ? -3.449 3.932 -0.126 1.00 90.88 91 VAL A O 1
ATOM 786 N N . LYS A 1 92 ? -2.430 5.907 0.218 1.00 91.50 92 LYS A N 1
ATOM 787 C CA . LYS A 1 92 ? -3.071 6.182 1.508 1.00 91.50 92 LYS A CA 1
ATOM 788 C C . LYS A 1 92 ? -4.599 6.157 1.420 1.00 91.50 92 LYS A C 1
ATOM 790 O O . LYS A 1 92 ? -5.243 5.463 2.198 1.00 91.50 92 LYS A O 1
ATOM 795 N N . ASN A 1 93 ? -5.165 6.851 0.433 1.00 90.94 93 ASN A N 1
ATOM 796 C CA . ASN A 1 93 ? -6.615 6.919 0.236 1.00 90.94 93 ASN A CA 1
ATOM 797 C C . ASN A 1 93 ? -7.234 5.548 -0.067 1.00 90.94 93 ASN A C 1
ATOM 799 O O . ASN A 1 93 ? -8.331 5.247 0.397 1.00 90.94 93 ASN A O 1
ATOM 803 N N . GLU A 1 94 ? -6.563 4.717 -0.864 1.00 91.69 94 GLU A N 1
ATOM 804 C CA . GLU A 1 94 ? -7.055 3.379 -1.189 1.00 91.69 94 GLU A CA 1
ATOM 805 C C . GLU A 1 94 ? -6.894 2.398 -0.015 1.00 91.69 94 GLU A C 1
ATOM 807 O O . GLU A 1 94 ? -7.776 1.565 0.187 1.00 91.69 94 GLU A O 1
ATOM 812 N N . VAL A 1 95 ? -5.832 2.516 0.794 1.00 91.44 95 VAL A N 1
ATOM 813 C CA . VAL A 1 95 ? -5.686 1.760 2.054 1.00 91.44 95 VAL A CA 1
ATOM 814 C C . VAL A 1 95 ? -6.798 2.141 3.030 1.00 91.44 95 VAL A C 1
ATOM 816 O O . VAL A 1 95 ? -7.490 1.265 3.538 1.00 91.44 95 VAL A O 1
ATOM 819 N N . GLU A 1 96 ? -7.035 3.435 3.241 1.00 90.50 96 GLU A N 1
ATOM 820 C CA . GLU A 1 96 ? -8.077 3.922 4.149 1.00 90.50 96 GLU A CA 1
ATOM 821 C C . GLU A 1 96 ? -9.477 3.454 3.725 1.00 90.50 96 GLU A C 1
ATOM 823 O O . GLU A 1 96 ? -10.268 3.004 4.555 1.00 90.50 96 GLU A O 1
ATOM 828 N N . LYS A 1 97 ? -9.787 3.488 2.423 1.00 88.56 97 LYS A N 1
ATOM 829 C CA . LYS A 1 97 ? -11.044 2.934 1.898 1.00 88.56 97 LYS A CA 1
ATOM 830 C C . LYS A 1 97 ? -11.187 1.442 2.187 1.00 88.56 97 LYS A C 1
ATOM 832 O O . LYS A 1 97 ? -12.285 1.027 2.560 1.00 88.56 97 LYS A O 1
ATOM 837 N N . GLU A 1 98 ? -10.124 0.652 2.028 1.00 88.75 98 GLU A N 1
ATOM 838 C CA . GLU A 1 98 ? -10.218 -0.795 2.250 1.00 88.75 98 GLU A CA 1
ATOM 839 C C . GLU A 1 98 ? -10.327 -1.145 3.723 1.00 88.75 98 GLU A C 1
ATOM 841 O O . GLU A 1 98 ? -11.165 -1.978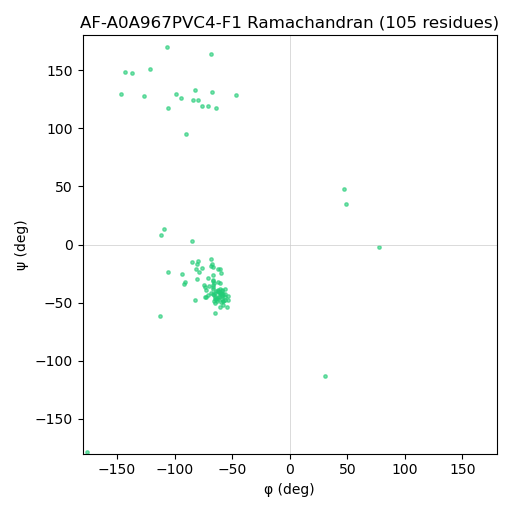 4.063 1.00 88.75 98 GLU A O 1
ATOM 846 N N . LEU A 1 99 ? -9.598 -0.452 4.595 1.00 88.50 99 LEU A N 1
ATOM 847 C CA . LEU A 1 99 ? -9.775 -0.583 6.039 1.00 88.50 99 LEU A CA 1
ATOM 848 C C . LEU A 1 99 ? -11.205 -0.226 6.451 1.00 88.50 99 LEU A C 1
ATOM 850 O O . LEU A 1 99 ? -11.858 -1.009 7.133 1.00 88.50 99 LEU A O 1
ATOM 854 N N . ASN A 1 100 ? -11.750 0.889 5.954 1.00 85.31 100 ASN A N 1
ATOM 855 C CA . ASN A 1 100 ? -13.139 1.253 6.223 1.00 85.31 100 ASN A CA 1
ATOM 856 C C . ASN A 1 100 ? -14.103 0.138 5.790 1.00 85.31 100 ASN A C 1
ATOM 858 O O . ASN A 1 100 ? -14.956 -0.262 6.577 1.00 85.31 100 ASN A O 1
ATOM 862 N N . LYS A 1 101 ? -13.962 -0.412 4.574 1.00 84.38 101 LYS A N 1
ATOM 863 C CA . LYS A 1 101 ? -14.807 -1.528 4.107 1.00 84.38 101 LYS A CA 1
ATOM 864 C C . LYS A 1 101 ? -14.705 -2.765 4.998 1.00 84.38 101 LYS A C 1
ATOM 866 O O . LYS A 1 101 ? -15.725 -3.413 5.207 1.00 84.38 101 LYS A O 1
ATOM 871 N N . ILE A 1 102 ? -13.511 -3.091 5.496 1.00 83.88 102 ILE A N 1
ATOM 872 C CA . ILE A 1 102 ? -13.309 -4.202 6.436 1.00 83.88 102 ILE A CA 1
ATOM 873 C C . ILE A 1 102 ? -14.090 -3.932 7.728 1.00 83.88 102 ILE A C 1
ATOM 875 O O . ILE A 1 102 ? -14.871 -4.783 8.139 1.00 83.88 102 ILE A O 1
ATOM 879 N N . ALA A 1 103 ? -13.998 -2.727 8.302 1.00 81.94 103 ALA A N 1
ATOM 880 C CA . ALA A 1 103 ? -14.790 -2.363 9.483 1.00 81.94 103 ALA A CA 1
ATOM 881 C C . ALA A 1 103 ? -16.304 -2.484 9.267 1.00 81.94 103 ALA A C 1
ATOM 883 O O . ALA A 1 103 ? -16.997 -3.001 10.138 1.00 81.94 103 ALA A O 1
ATOM 884 N N . TRP A 1 104 ? -16.816 -2.041 8.115 1.00 78.06 104 TRP A N 1
ATOM 885 C CA . TRP A 1 104 ? -18.240 -2.178 7.779 1.00 78.06 104 TRP A CA 1
ATOM 886 C C . TRP A 1 104 ? -18.674 -3.634 7.572 1.00 78.06 104 TRP A C 1
ATOM 888 O O . TRP A 1 104 ? -19.848 -3.934 7.738 1.00 78.06 104 TRP A O 1
ATOM 898 N N . ALA A 1 105 ? -17.764 -4.533 7.189 1.00 74.62 105 ALA A N 1
AT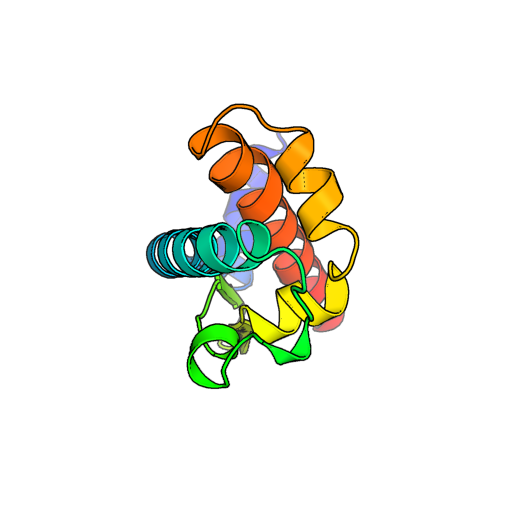OM 899 C CA . ALA A 1 105 ? -18.064 -5.955 7.023 1.00 74.62 105 ALA A CA 1
ATOM 900 C C . ALA A 1 105 ? -18.063 -6.738 8.350 1.00 74.62 105 ALA A C 1
ATOM 902 O O . ALA A 1 105 ? -18.566 -7.859 8.388 1.00 74.62 105 ALA A O 1
ATOM 903 N N . ILE A 1 106 ? -17.480 -6.168 9.411 1.00 68.50 106 ILE A N 1
ATOM 904 C CA . ILE A 1 106 ? -17.479 -6.730 10.771 1.00 68.50 106 ILE A CA 1
ATOM 905 C C . ILE A 1 106 ? -18.801 -6.417 11.509 1.00 68.50 106 ILE A C 1
ATOM 907 O O . ILE A 1 106 ? -19.133 -7.107 12.473 1.00 68.50 106 ILE A O 1
ATOM 911 N N . GLU A 1 107 ? -19.545 -5.393 11.072 1.00 57.59 107 GLU A N 1
ATOM 912 C CA . GLU A 1 107 ? -20.861 -4.998 11.613 1.00 57.59 107 GLU A CA 1
ATOM 913 C C . GLU A 1 107 ? -22.006 -5.900 11.120 1.00 57.59 107 GLU A C 1
ATOM 915 O O . GLU A 1 107 ? -22.856 -6.260 11.969 1.00 57.59 107 GLU A O 1
#

Foldseek 3Di:
DVVVVVVVLCVVFVKFFDLVLLVLLLVVVVVQLPDPVRDPVVQDPVSFARFGIDTNNRTDTNVNVCVVCPPVLSVLVVVDPDPCCCSVVPSRVVSVVVNVVVVVVVD

Secondary structure (DSSP, 8-state):
--HHHHHHHHHHHT-EE-HHHHHHHHHHHHHHHHSTT--GGGS-HHHHT-EEEEETTEEEEHHHHHHHHHHHHHHHHHH-SSHHHHIIIIIHHHHHHHHHHHHHHH-

Sequence (107 aa):
MFENYSDKFQEKYDLQIDQDGINQFYTVFQKWVENSEHKLSDFTEQDRNIQLGMINGESYTTGDFIDRYGKYLVKSYQRFRRKDQFVDGFVKNEVEKELNKIAWAIE

Mean predicted aligned error: 5.89 Å

Radius of gyration: 14.37 Å; Cα contacts (8 Å, |Δi|>4): 104; chains: 1; bounding box: 33×31×36 Å

pLDDT: mean 84.38, std 12.26, range [39.47, 96.94]